Protein AF-F4PPP3-F1 (afdb_monomer_lite)

Structure (mmCIF, N/CA/C/O backbone):
data_AF-F4PPP3-F1
#
_entry.id   AF-F4PPP3-F1
#
loop_
_atom_site.group_PDB
_atom_site.id
_atom_site.type_symbol
_atom_site.label_atom_id
_atom_site.label_alt_id
_atom_site.label_comp_id
_atom_site.label_asym_id
_atom_site.label_entity_id
_atom_site.label_seq_id
_atom_site.pdbx_PDB_ins_code
_atom_site.Cartn_x
_atom_site.Cartn_y
_atom_site.Cartn_z
_atom_site.occupancy
_atom_site.B_iso_or_equiv
_atom_site.auth_seq_id
_atom_site.auth_comp_id
_atom_site.auth_asym_id
_atom_site.auth_atom_id
_atom_site.pdbx_PDB_model_num
ATOM 1 N N . MET A 1 1 ? -42.964 7.707 11.534 1.00 40.81 1 MET A N 1
ATOM 2 C CA . MET A 1 1 ? -41.810 8.487 12.026 1.00 40.81 1 MET A CA 1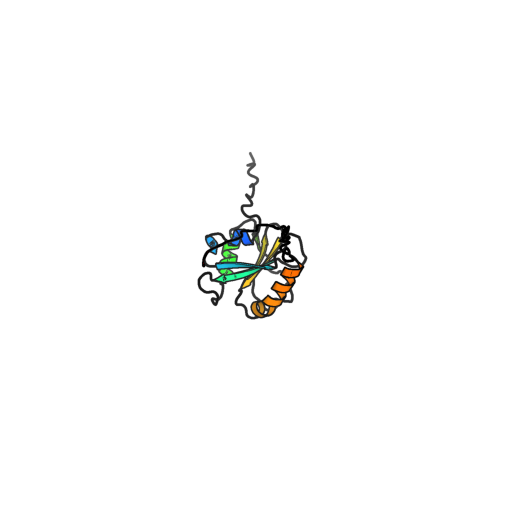
ATOM 3 C C . MET A 1 1 ? -40.559 7.680 11.730 1.00 40.81 1 MET A C 1
ATOM 5 O O . MET A 1 1 ? -40.151 6.857 12.534 1.00 40.81 1 MET A O 1
ATOM 9 N N . SER A 1 2 ? -40.047 7.816 10.513 1.00 40.81 2 SER A N 1
ATOM 10 C CA . SER A 1 2 ? -38.845 7.144 10.020 1.00 40.81 2 SER A CA 1
ATOM 11 C C . SER A 1 2 ? -37.717 8.169 10.067 1.00 40.81 2 SER A C 1
ATOM 13 O O . SER A 1 2 ? -37.817 9.216 9.434 1.00 40.81 2 SER A O 1
ATOM 15 N N . ASN A 1 3 ? -36.714 7.907 10.908 1.00 39.97 3 ASN A N 1
ATOM 16 C CA . ASN A 1 3 ? -35.597 8.809 11.170 1.00 39.97 3 ASN A CA 1
ATOM 17 C C . ASN A 1 3 ? -34.869 9.158 9.869 1.00 39.97 3 ASN A C 1
ATOM 19 O O . ASN A 1 3 ? -34.171 8.324 9.300 1.00 39.97 3 ASN A O 1
ATOM 23 N N . ALA A 1 4 ? -35.011 10.415 9.452 1.00 41.19 4 ALA A N 1
ATOM 24 C CA . ALA A 1 4 ? -34.218 11.082 8.427 1.00 41.19 4 ALA A CA 1
ATOM 25 C C . ALA A 1 4 ? -32.801 11.386 8.950 1.00 41.19 4 ALA A C 1
ATOM 27 O O . ALA A 1 4 ? -32.357 12.529 8.989 1.00 41.19 4 ALA A O 1
ATOM 28 N N . LEU A 1 5 ? -32.112 10.341 9.400 1.00 42.66 5 LEU A N 1
ATOM 29 C CA . LEU A 1 5 ? -30.665 10.307 9.556 1.00 42.66 5 LEU A CA 1
ATOM 30 C C . LEU A 1 5 ? -30.153 9.338 8.496 1.00 42.66 5 LEU A C 1
ATOM 32 O O . LEU A 1 5 ? -29.587 8.292 8.808 1.00 42.66 5 LEU A O 1
ATOM 36 N N . ASP A 1 6 ? -30.397 9.686 7.229 1.00 40.06 6 ASP A N 1
ATOM 37 C CA . ASP A 1 6 ? -29.465 9.303 6.177 1.00 40.06 6 ASP A CA 1
ATOM 38 C C . ASP A 1 6 ? -28.107 9.792 6.665 1.00 40.06 6 ASP A C 1
ATOM 40 O O . ASP A 1 6 ? -27.865 10.996 6.789 1.00 40.06 6 ASP A O 1
ATOM 44 N N . ALA A 1 7 ? -27.286 8.840 7.097 1.00 45.56 7 ALA A N 1
ATOM 45 C CA . ALA A 1 7 ? -25.967 9.092 7.617 1.00 45.56 7 ALA A CA 1
ATOM 46 C C . ALA A 1 7 ? -25.204 9.869 6.547 1.00 45.56 7 ALA A C 1
ATOM 48 O O . ALA A 1 7 ? -24.785 9.310 5.533 1.00 45.56 7 ALA A O 1
ATOM 49 N N . VAL A 1 8 ? -25.041 11.173 6.767 1.00 44.16 8 VAL A N 1
ATOM 50 C CA . VAL A 1 8 ? -24.011 11.956 6.101 1.00 44.16 8 VAL A CA 1
ATOM 51 C C . VAL A 1 8 ? -22.715 11.272 6.504 1.00 44.16 8 VAL A C 1
ATOM 53 O O . VAL A 1 8 ? -22.216 11.480 7.608 1.00 44.16 8 VAL A O 1
ATOM 56 N N . ALA A 1 9 ? -22.226 10.362 5.663 1.00 49.69 9 ALA A N 1
ATOM 57 C CA . ALA A 1 9 ? -20.902 9.801 5.808 1.00 49.69 9 ALA A CA 1
ATOM 58 C C . ALA A 1 9 ? -19.958 10.996 5.693 1.00 49.69 9 ALA A C 1
ATOM 60 O O . ALA A 1 9 ? -19.725 11.517 4.602 1.00 49.69 9 ALA A O 1
ATOM 61 N N . ILE A 1 10 ? -19.510 11.512 6.838 1.00 55.59 10 ILE A N 1
ATOM 62 C CA . ILE A 1 10 ? -18.513 12.570 6.882 1.00 55.59 10 ILE A CA 1
ATOM 63 C C . ILE A 1 10 ? -17.250 11.912 6.352 1.00 55.59 10 ILE A C 1
ATOM 65 O O . ILE A 1 10 ? -16.562 11.188 7.066 1.00 55.59 10 ILE A O 1
ATOM 69 N N . HIS A 1 11 ? -17.004 12.084 5.059 1.00 62.56 11 HIS A N 1
ATOM 70 C CA . HIS A 1 11 ? -15.827 11.540 4.417 1.00 62.56 11 HIS A CA 1
ATOM 71 C C . HIS A 1 11 ? -14.618 12.359 4.870 1.00 62.56 11 HIS A C 1
ATOM 73 O O . HIS A 1 11 ? -14.242 13.326 4.208 1.00 62.56 11 HIS A O 1
ATOM 79 N N . LEU A 1 12 ? -14.050 11.981 6.015 1.00 74.25 12 LEU A N 1
ATOM 80 C CA . LEU A 1 12 ? -13.022 12.750 6.711 1.00 74.25 12 LEU A CA 1
ATOM 81 C C . LEU A 1 12 ? -11.750 12.919 5.867 1.00 74.25 12 LEU A C 1
ATOM 83 O O . LEU A 1 12 ? -11.140 13.981 5.903 1.00 74.25 12 LEU A O 1
ATOM 87 N N . TYR A 1 13 ? -11.404 11.903 5.070 1.00 80.19 13 TYR A N 1
ATOM 88 C CA . TYR A 1 13 ? -10.181 11.867 4.265 1.00 80.19 13 TYR A CA 1
ATOM 89 C C . TYR A 1 13 ? -10.469 11.941 2.778 1.00 80.19 13 TYR A C 1
ATOM 91 O O . TYR A 1 13 ? -11.388 11.288 2.270 1.00 80.19 13 TYR A O 1
ATOM 99 N N . SER A 1 14 ? -9.666 12.738 2.077 1.00 81.94 14 SER A N 1
ATOM 100 C CA . SER A 1 14 ? -9.746 12.904 0.627 1.00 81.94 14 SER A CA 1
ATOM 101 C C . SER A 1 14 ? -9.080 11.744 -0.116 1.00 81.94 14 SER A C 1
ATOM 103 O O . SER A 1 14 ? -9.642 11.227 -1.086 1.00 81.94 14 SER A O 1
ATOM 105 N N . GLU A 1 15 ? -7.959 11.258 0.418 1.00 86.75 15 GLU A N 1
ATOM 106 C CA . GLU A 1 15 ? -7.146 10.175 -0.129 1.00 86.75 15 GLU A CA 1
ATOM 107 C C . GLU A 1 15 ? -6.906 9.072 0.908 1.00 86.75 15 GLU A C 1
ATOM 109 O O . GLU A 1 15 ? -6.826 9.326 2.109 1.00 86.75 15 GLU A O 1
ATOM 114 N N . LEU A 1 16 ? -6.722 7.827 0.451 1.00 90.50 16 LEU A N 1
ATOM 115 C CA . LEU A 1 16 ? -6.404 6.724 1.364 1.00 90.50 16 LEU A CA 1
ATOM 116 C C . LEU A 1 16 ? -5.060 6.941 2.073 1.00 90.50 16 LEU A C 1
ATOM 118 O O . LEU A 1 16 ? -4.906 6.550 3.226 1.00 90.50 16 LEU A O 1
ATOM 122 N N . LEU A 1 17 ? -4.083 7.552 1.395 1.00 92.19 17 LEU A N 1
ATOM 123 C CA . LEU A 1 17 ? -2.772 7.800 1.991 1.00 92.19 17 LEU A CA 1
ATOM 124 C C . LEU A 1 17 ? -2.868 8.753 3.189 1.00 92.19 17 LEU A C 1
ATOM 126 O O . LEU A 1 17 ? -2.141 8.554 4.155 1.00 92.19 17 LEU A O 1
ATOM 130 N N . GLU A 1 18 ? -3.789 9.721 3.144 1.00 91.19 18 GLU A N 1
ATOM 131 C CA . GLU A 1 18 ? -4.098 10.651 4.236 1.00 91.19 18 GLU A CA 1
ATOM 132 C C . GLU A 1 18 ? -4.692 9.908 5.443 1.00 91.19 18 GLU A C 1
ATOM 134 O O . GLU A 1 18 ? -4.177 10.024 6.555 1.00 91.19 18 GLU A O 1
ATOM 139 N N . LEU A 1 19 ? -5.695 9.052 5.206 1.00 91.69 19 LEU A N 1
ATOM 140 C CA . LEU A 1 19 ? -6.294 8.180 6.227 1.00 91.69 19 LEU A CA 1
ATOM 141 C C . LEU A 1 19 ? -5.234 7.304 6.913 1.00 91.69 19 LEU A C 1
ATOM 143 O O . LEU A 1 19 ? -5.239 7.132 8.132 1.00 91.69 19 LEU A O 1
ATOM 147 N N . LEU A 1 20 ? -4.292 6.762 6.139 1.00 93.06 20 LEU A N 1
ATOM 148 C CA . LEU A 1 20 ? -3.216 5.909 6.645 1.00 93.06 20 LEU A CA 1
ATOM 149 C C . LEU A 1 20 ? -2.181 6.657 7.508 1.00 93.06 20 LEU A C 1
ATOM 151 O O . LEU A 1 20 ? -1.377 5.998 8.170 1.00 93.06 20 LEU A O 1
ATOM 155 N N . GLN A 1 21 ? -2.195 7.996 7.543 1.00 92.25 21 GLN A N 1
ATOM 156 C CA . GLN A 1 21 ? -1.366 8.783 8.467 1.00 92.25 21 GLN A CA 1
ATOM 157 C C . GLN A 1 21 ? -1.995 8.963 9.854 1.00 92.25 21 GLN A C 1
ATOM 159 O O . GLN A 1 21 ? -1.338 9.500 10.748 1.00 92.25 21 GLN A O 1
ATOM 164 N N . GLU A 1 22 ? -3.235 8.511 10.067 1.00 91.62 22 GLU A N 1
ATOM 165 C CA . GLU A 1 22 ? -3.871 8.572 11.380 1.00 91.62 22 GLU A CA 1
ATOM 166 C C . GLU A 1 22 ? -3.052 7.880 12.483 1.00 91.62 22 GLU A C 1
ATOM 168 O O . GLU A 1 22 ? -2.384 6.864 12.272 1.00 91.62 22 GLU A O 1
ATOM 173 N N . GLU A 1 23 ? -3.217 8.360 13.720 1.00 89.50 23 GLU A N 1
ATOM 174 C CA . GLU A 1 23 ? -2.548 7.819 14.910 1.00 89.50 23 GLU A CA 1
ATOM 175 C C . GLU A 1 23 ? -2.786 6.311 15.103 1.00 89.50 23 G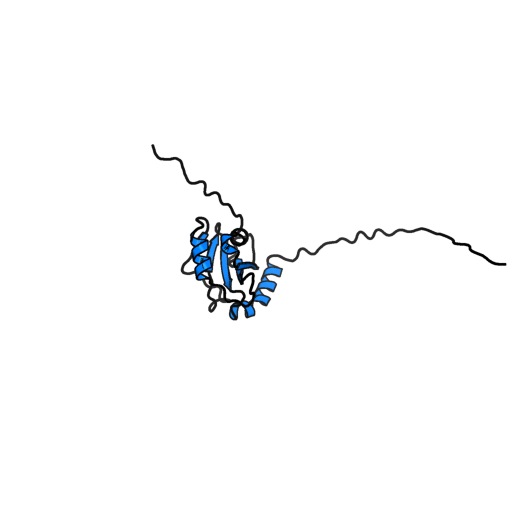LU A C 1
ATOM 177 O O . GLU A 1 23 ? -1.874 5.582 15.501 1.00 89.50 23 GLU A O 1
ATOM 182 N N . A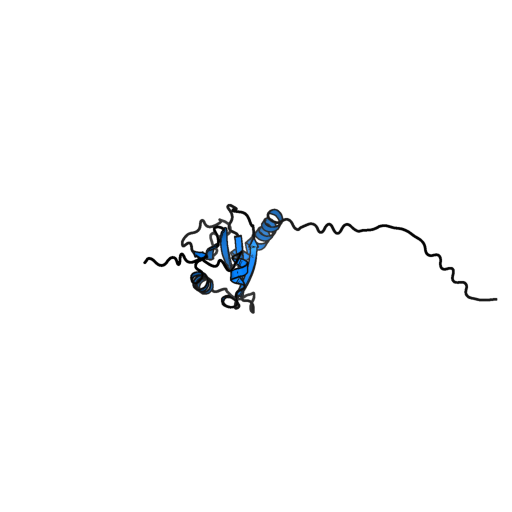RG A 1 24 ? -3.970 5.804 14.729 1.00 91.25 24 ARG A N 1
ATOM 183 C CA . ARG A 1 24 ? -4.300 4.365 14.771 1.00 91.25 24 ARG A CA 1
ATOM 184 C C . ARG A 1 24 ? -3.326 3.507 13.961 1.00 91.25 24 ARG A C 1
ATOM 186 O O . ARG A 1 24 ? -3.086 2.349 14.313 1.00 91.25 24 ARG A O 1
ATOM 193 N N . PHE A 1 25 ? -2.742 4.073 12.909 1.00 92.38 25 PHE A N 1
ATOM 194 C CA . PHE A 1 25 ? -1.733 3.430 12.080 1.00 92.38 25 PHE A CA 1
ATOM 195 C C . PHE A 1 25 ? -0.299 3.847 12.429 1.00 92.38 25 PHE A C 1
ATOM 197 O O . PHE A 1 25 ? 0.630 3.368 11.787 1.00 92.38 25 PHE A O 1
ATOM 204 N N . GLY A 1 26 ? -0.079 4.657 13.472 1.00 90.81 26 GLY A N 1
ATOM 205 C CA . GLY A 1 26 ? 1.207 5.294 13.795 1.00 90.81 26 GLY A CA 1
ATOM 206 C C . GLY A 1 26 ? 2.393 4.351 14.051 1.00 90.81 26 GLY A C 1
ATOM 207 O O . GLY A 1 26 ? 3.540 4.787 14.088 1.00 90.81 26 GLY A O 1
ATOM 208 N N . THR A 1 27 ? 2.146 3.044 14.178 1.00 92.88 27 THR A N 1
ATOM 209 C CA . THR A 1 27 ? 3.196 2.006 14.190 1.00 92.88 27 THR A CA 1
ATOM 210 C C . THR A 1 27 ? 3.884 1.845 12.824 1.00 92.88 27 THR A C 1
ATOM 212 O O . THR A 1 27 ? 5.035 1.406 12.736 1.00 92.88 27 THR A O 1
ATOM 215 N N . TYR A 1 28 ? 3.179 2.194 11.753 1.00 94.62 28 TYR A N 1
ATOM 216 C CA . TYR A 1 28 ? 3.593 2.017 10.373 1.00 94.62 28 TYR A CA 1
ATOM 217 C C . TYR A 1 28 ? 3.923 3.367 9.719 1.00 94.62 28 TYR A C 1
ATOM 219 O O . TYR A 1 28 ? 3.562 4.445 10.200 1.00 94.62 28 TYR A O 1
ATOM 227 N N . LEU A 1 29 ? 4.661 3.286 8.620 1.00 94.69 29 LEU A N 1
ATOM 228 C CA . LEU A 1 29 ? 4.918 4.370 7.686 1.00 94.69 29 LEU A CA 1
ATOM 229 C C . LEU A 1 29 ? 4.396 3.925 6.320 1.00 94.69 29 LEU A C 1
ATOM 231 O O . LEU A 1 29 ? 4.741 2.831 5.863 1.00 94.69 29 LEU A O 1
ATOM 235 N N . PHE A 1 30 ? 3.581 4.768 5.694 1.00 95.38 30 PHE A N 1
ATOM 236 C CA . PHE A 1 30 ? 2.997 4.522 4.379 1.00 95.38 30 PHE A CA 1
ATOM 237 C C . PHE A 1 30 ? 3.504 5.559 3.391 1.00 95.38 30 PHE A C 1
ATOM 239 O O . PHE A 1 30 ? 3.475 6.753 3.683 1.00 95.38 30 PHE A O 1
ATOM 246 N N . GLU A 1 31 ? 3.936 5.095 2.226 1.00 93.88 31 GLU A N 1
ATOM 247 C CA . GLU A 1 31 ? 4.431 5.936 1.138 1.00 93.88 31 GLU A CA 1
ATOM 248 C C . GLU A 1 31 ? 3.719 5.536 -0.158 1.00 93.88 31 GLU A C 1
ATOM 250 O O . GLU A 1 31 ? 3.510 4.348 -0.421 1.00 93.88 31 GLU A O 1
ATOM 255 N N . GLY A 1 32 ? 3.343 6.515 -0.979 1.00 92.00 32 GLY A N 1
ATOM 256 C CA . GLY A 1 32 ? 2.846 6.257 -2.328 1.00 92.00 32 GLY A CA 1
ATOM 257 C C . GLY A 1 32 ? 4.002 5.858 -3.242 1.00 92.00 32 GLY A C 1
ATOM 258 O O . GLY A 1 32 ? 4.901 6.659 -3.473 1.00 92.00 32 GLY A O 1
ATOM 259 N N . ALA A 1 33 ? 3.992 4.627 -3.750 1.00 89.44 33 ALA A N 1
ATOM 260 C CA . ALA A 1 33 ? 4.938 4.183 -4.774 1.00 89.44 33 ALA A CA 1
ATOM 261 C C . ALA A 1 33 ? 4.436 4.513 -6.184 1.00 89.44 33 ALA A C 1
ATOM 263 O O . ALA A 1 33 ? 5.233 4.862 -7.048 1.00 89.44 33 ALA A O 1
ATOM 264 N N . VAL A 1 34 ? 3.121 4.408 -6.395 1.00 88.19 34 VAL A N 1
ATOM 265 C CA . VAL A 1 34 ? 2.431 4.915 -7.584 1.00 88.19 34 VAL A CA 1
ATOM 266 C C . VAL A 1 34 ? 1.139 5.576 -7.127 1.00 88.19 34 VAL A C 1
ATOM 268 O O . VAL A 1 34 ? 0.319 4.922 -6.478 1.00 88.19 34 VAL A O 1
ATOM 271 N N . THR A 1 35 ? 0.964 6.856 -7.439 1.00 86.56 35 THR A N 1
ATOM 272 C CA . THR A 1 35 ? -0.240 7.624 -7.112 1.00 86.56 35 THR A CA 1
ATOM 273 C C . THR A 1 35 ? -0.737 8.398 -8.329 1.00 86.56 35 THR A C 1
ATOM 275 O O . THR A 1 35 ? 0.008 9.128 -8.978 1.00 86.56 35 THR A O 1
ATOM 278 N N . HIS A 1 36 ? -2.023 8.244 -8.629 1.00 78.88 36 HIS A N 1
ATOM 279 C CA . HIS A 1 36 ? -2.750 8.986 -9.648 1.00 78.88 36 HIS A CA 1
ATOM 280 C C . HIS A 1 36 ? -4.115 9.426 -9.111 1.00 78.88 36 HIS A C 1
ATOM 282 O O . HIS A 1 36 ? -4.748 8.752 -8.290 1.00 78.88 36 HIS A O 1
ATOM 288 N N . THR A 1 37 ? -4.570 10.580 -9.595 1.00 66.81 37 THR A N 1
ATOM 289 C CA . THR A 1 37 ? -5.830 11.226 -9.193 1.00 66.81 37 THR A CA 1
ATOM 290 C C . THR A 1 37 ? -7.012 10.833 -10.084 1.00 66.81 37 THR A C 1
ATOM 292 O O . THR A 1 37 ? -8.161 11.137 -9.766 1.00 66.81 37 THR A O 1
ATOM 295 N N . THR A 1 38 ? -6.755 10.139 -11.195 1.00 66.56 38 THR A N 1
ATOM 296 C CA . THR A 1 38 ? -7.762 9.694 -12.166 1.00 66.56 38 THR A CA 1
ATOM 297 C C . THR A 1 38 ? -8.110 8.214 -11.990 1.00 66.56 38 THR A C 1
ATOM 299 O O . THR A 1 38 ? -7.394 7.453 -11.340 1.00 66.56 38 THR A O 1
ATOM 302 N N . ILE A 1 39 ? -9.243 7.790 -12.559 1.00 59.28 39 ILE A N 1
ATOM 303 C CA . ILE A 1 39 ? -9.655 6.380 -12.598 1.00 59.28 39 ILE A CA 1
ATOM 304 C C . ILE A 1 39 ? -8.810 5.673 -13.669 1.00 59.28 39 ILE A C 1
ATOM 306 O O . ILE A 1 39 ? -9.221 5.556 -14.821 1.00 59.28 39 ILE A O 1
ATOM 310 N N . ASP A 1 40 ? -7.605 5.258 -13.290 1.00 63.59 40 ASP A N 1
ATOM 311 C CA . ASP A 1 40 ? -6.681 4.490 -14.130 1.00 63.59 40 ASP A CA 1
ATOM 312 C C . ASP A 1 40 ? -6.998 2.976 -14.039 1.00 63.59 40 ASP A C 1
ATOM 314 O O . ASP A 1 40 ? -7.528 2.506 -13.019 1.00 63.59 40 ASP A O 1
ATOM 318 N N . PRO A 1 41 ? -6.735 2.170 -15.088 1.00 65.38 41 PRO A N 1
ATOM 319 C CA . PRO A 1 41 ? -6.746 0.712 -14.976 1.00 65.38 41 PRO A CA 1
ATOM 320 C C . PRO A 1 41 ? -5.827 0.165 -13.871 1.00 65.38 41 PRO A C 1
ATOM 322 O O . PRO A 1 41 ? -6.171 -0.868 -13.281 1.00 65.38 41 PRO A O 1
ATOM 325 N N . LEU A 1 42 ? -4.705 0.827 -13.577 1.00 75.25 42 LEU A N 1
ATOM 326 C CA . LEU A 1 42 ? -3.773 0.421 -12.527 1.00 75.25 42 LEU A CA 1
ATOM 327 C C . LEU A 1 42 ? -4.246 0.890 -11.139 1.00 75.25 42 LEU A C 1
ATOM 329 O O . LEU A 1 42 ? -4.850 1.950 -11.009 1.00 75.25 42 LEU A O 1
ATOM 333 N N . PRO A 1 43 ? -4.036 0.095 -10.075 1.00 84.31 43 PRO A N 1
ATOM 334 C CA . PRO A 1 43 ? -4.276 0.559 -8.717 1.00 84.31 43 PRO A CA 1
ATOM 335 C C . PRO A 1 43 ? -3.162 1.506 -8.258 1.00 84.31 43 PRO A C 1
ATOM 337 O O . PRO A 1 43 ? -1.991 1.291 -8.570 1.00 84.31 43 PRO A O 1
ATOM 340 N N . ASN A 1 44 ? -3.511 2.463 -7.399 1.00 88.94 44 ASN A N 1
ATOM 341 C CA . ASN A 1 44 ? -2.534 3.210 -6.614 1.00 88.94 44 ASN A CA 1
ATOM 342 C C . ASN A 1 44 ? -1.770 2.244 -5.702 1.00 88.94 44 ASN A C 1
ATOM 344 O O . ASN A 1 44 ? -2.382 1.493 -4.939 1.00 88.94 44 ASN A O 1
ATOM 348 N N . ILE A 1 45 ? -0.441 2.266 -5.747 1.00 91.31 45 ILE A N 1
ATOM 349 C CA . ILE A 1 45 ? 0.401 1.358 -4.965 1.00 91.31 45 ILE A CA 1
ATOM 350 C C . ILE A 1 45 ? 0.936 2.113 -3.759 1.00 91.31 45 ILE A C 1
ATOM 352 O O . ILE A 1 45 ? 1.636 3.115 -3.899 1.00 91.31 45 ILE A O 1
ATOM 356 N N . ILE A 1 46 ? 0.635 1.601 -2.569 1.00 93.88 46 ILE A N 1
ATOM 357 C CA . ILE A 1 46 ? 1.108 2.139 -1.296 1.00 93.88 46 ILE A CA 1
ATOM 358 C C . ILE A 1 46 ? 2.044 1.111 -0.669 1.00 93.88 46 ILE A C 1
ATOM 360 O O . ILE A 1 46 ? 1.680 -0.049 -0.473 1.00 93.88 46 ILE A O 1
ATOM 364 N N . VAL A 1 47 ? 3.256 1.529 -0.325 1.00 93.94 47 VAL A N 1
ATOM 365 C CA . VAL A 1 47 ? 4.202 0.682 0.400 1.00 93.94 47 VAL A CA 1
ATOM 366 C C . VAL A 1 47 ? 4.116 0.980 1.889 1.00 93.94 47 VAL A C 1
ATOM 368 O O . VAL A 1 47 ? 4.164 2.130 2.318 1.00 93.94 47 VAL A O 1
ATOM 371 N N . ALA A 1 48 ? 3.985 -0.074 2.687 1.00 94.75 48 ALA A N 1
ATOM 372 C CA . ALA A 1 48 ? 3.973 -0.012 4.137 1.00 94.75 48 ALA A CA 1
ATOM 373 C C . ALA A 1 48 ? 5.314 -0.496 4.694 1.00 94.75 48 ALA A C 1
ATOM 375 O O . ALA A 1 48 ? 5.876 -1.502 4.248 1.00 94.75 48 ALA A O 1
ATOM 376 N N . SER A 1 49 ? 5.809 0.189 5.716 1.00 94.44 49 SER A N 1
ATOM 377 C CA . SER A 1 49 ? 6.986 -0.205 6.489 1.00 94.44 49 SER A CA 1
ATOM 378 C C . SER A 1 49 ? 6.757 0.056 7.978 1.00 94.44 49 SER A C 1
ATOM 380 O O . SER A 1 49 ? 5.808 0.735 8.364 1.00 94.44 49 SER A O 1
ATOM 382 N N . TYR A 1 50 ? 7.586 -0.522 8.845 1.00 92.31 50 TYR A N 1
ATOM 383 C CA . TYR A 1 50 ? 7.556 -0.196 10.271 1.00 92.31 50 TYR A CA 1
ATOM 384 C C . TYR A 1 50 ? 8.278 1.128 10.509 1.00 92.31 50 TYR A C 1
ATOM 386 O O . TYR A 1 50 ? 9.444 1.261 10.139 1.00 92.31 50 TYR A O 1
ATOM 394 N N . ARG A 1 51 ? 7.624 2.073 11.195 1.00 89.00 51 ARG A N 1
ATOM 395 C CA . ARG A 1 51 ? 8.160 3.429 11.408 1.00 89.00 51 ARG A CA 1
ATOM 396 C C . ARG A 1 51 ? 9.524 3.427 12.110 1.00 89.00 51 ARG A C 1
ATOM 398 O O . ARG A 1 51 ? 10.422 4.157 11.714 1.00 89.00 51 ARG A O 1
ATOM 405 N N . ASN A 1 52 ? 9.695 2.552 13.103 1.00 88.00 52 ASN A N 1
ATOM 406 C CA . ASN A 1 52 ? 10.920 2.464 13.910 1.00 88.00 52 ASN A CA 1
ATOM 407 C C . ASN A 1 52 ? 11.869 1.335 13.473 1.00 88.00 52 ASN A C 1
ATOM 409 O O . ASN A 1 52 ? 12.911 1.130 14.090 1.00 88.00 52 ASN A O 1
ATOM 413 N N . ASN A 1 53 ? 11.505 0.559 12.449 1.00 86.50 53 ASN A N 1
ATOM 414 C CA . ASN A 1 53 ? 12.341 -0.518 11.929 1.00 86.50 53 ASN A CA 1
ATOM 415 C C . ASN A 1 53 ? 12.022 -0.747 10.454 1.00 86.50 53 ASN A C 1
ATOM 417 O O . ASN A 1 53 ? 11.197 -1.591 10.104 1.00 86.50 53 ASN A O 1
ATOM 421 N N . LEU A 1 54 ? 12.723 -0.025 9.584 1.00 79.62 54 LEU A N 1
ATOM 422 C CA . LEU A 1 54 ? 12.501 -0.097 8.143 1.00 79.62 54 LEU A CA 1
ATOM 423 C C . LEU A 1 54 ? 12.762 -1.484 7.550 1.00 79.62 54 LEU A C 1
ATOM 425 O O . LEU A 1 54 ? 12.295 -1.728 6.449 1.00 79.62 54 LEU A O 1
ATOM 429 N N . ASN A 1 55 ? 13.435 -2.395 8.264 1.00 81.25 55 ASN A N 1
ATOM 430 C CA . ASN A 1 55 ? 13.671 -3.783 7.847 1.00 81.25 55 ASN A CA 1
ATOM 431 C C . ASN A 1 55 ? 12.676 -4.785 8.461 1.00 81.25 55 ASN A C 1
ATOM 433 O O . ASN A 1 55 ? 12.728 -5.975 8.154 1.00 81.25 55 ASN A O 1
ATOM 437 N N . GLY A 1 56 ? 11.766 -4.324 9.322 1.00 80.62 56 GLY A N 1
ATOM 438 C CA . GLY A 1 56 ? 10.746 -5.155 9.950 1.00 80.62 56 GLY A CA 1
ATOM 439 C C . GLY A 1 56 ? 9.695 -5.653 8.955 1.00 80.62 56 GLY A C 1
ATOM 440 O O . GLY A 1 56 ? 9.342 -4.970 7.993 1.00 80.62 56 GLY A O 1
ATOM 441 N N . SER A 1 57 ? 9.163 -6.850 9.200 1.00 81.00 57 SER A N 1
ATOM 442 C CA . SER A 1 57 ? 8.037 -7.397 8.437 1.00 81.00 57 SER A CA 1
ATOM 443 C C . SER A 1 57 ? 6.734 -6.749 8.884 1.00 81.00 57 SER A C 1
ATOM 445 O O . SER A 1 57 ? 6.353 -6.921 10.036 1.00 81.00 57 SER A O 1
ATOM 447 N N . VAL A 1 58 ? 6.020 -6.070 7.985 1.00 90.31 58 VAL A N 1
ATOM 448 C CA . VAL A 1 58 ? 4.714 -5.452 8.266 1.00 90.31 58 VAL A CA 1
ATOM 449 C C . VAL A 1 58 ? 3.627 -6.507 8.488 1.00 90.31 58 VAL A C 1
ATOM 451 O O . VAL A 1 58 ? 3.452 -7.414 7.680 1.00 90.31 58 VAL A O 1
ATOM 454 N N . ASN A 1 59 ? 2.844 -6.363 9.563 1.00 90.50 59 ASN A N 1
ATOM 455 C CA . ASN A 1 59 ? 1.652 -7.183 9.777 1.00 90.50 59 ASN A CA 1
ATOM 456 C C . ASN A 1 59 ? 0.464 -6.613 8.984 1.00 90.50 59 ASN A C 1
ATOM 458 O O . ASN A 1 59 ? -0.285 -5.768 9.477 1.00 90.50 59 ASN A O 1
ATOM 462 N N . LEU A 1 60 ? 0.297 -7.095 7.752 1.00 90.38 60 LEU A N 1
ATOM 463 C CA . LEU A 1 60 ? -0.799 -6.691 6.868 1.00 90.38 60 LEU A CA 1
ATOM 464 C C . LEU A 1 60 ? -2.184 -7.051 7.435 1.00 90.38 60 LEU A C 1
ATOM 466 O O . LEU A 1 60 ? -3.128 -6.290 7.257 1.00 90.38 60 LEU A O 1
ATOM 470 N N . GLY A 1 61 ? -2.313 -8.149 8.189 1.00 90.00 61 GLY A N 1
ATOM 471 C CA . GLY A 1 61 ? -3.580 -8.528 8.826 1.00 90.00 61 GLY A CA 1
ATOM 472 C C . GLY A 1 61 ? -4.070 -7.488 9.839 1.00 90.00 61 GLY A C 1
ATOM 473 O O . GLY A 1 61 ? -5.256 -7.170 9.881 1.00 90.00 61 GLY A O 1
ATOM 474 N N . ARG A 1 62 ? -3.153 -6.885 10.608 1.00 92.50 62 ARG A N 1
ATOM 475 C CA . ARG A 1 62 ? -3.486 -5.788 11.528 1.00 92.50 62 ARG A CA 1
ATOM 476 C C . ARG A 1 62 ? -3.921 -4.528 10.780 1.00 92.50 62 ARG A C 1
ATOM 478 O O . ARG A 1 62 ? -4.890 -3.899 11.190 1.00 92.50 62 ARG A O 1
ATOM 485 N N . ILE A 1 63 ? -3.232 -4.168 9.696 1.00 92.44 63 ILE A N 1
ATOM 486 C CA . ILE A 1 63 ? -3.612 -3.017 8.859 1.00 92.44 63 ILE A CA 1
ATOM 487 C C . ILE A 1 63 ? -5.008 -3.236 8.265 1.00 92.44 63 ILE A C 1
ATOM 489 O O . ILE A 1 63 ? -5.847 -2.344 8.338 1.00 92.44 63 ILE A O 1
ATOM 493 N N . LEU A 1 64 ? -5.285 -4.439 7.755 1.00 91.38 64 LEU A N 1
ATOM 494 C CA . LEU A 1 64 ? -6.589 -4.813 7.206 1.00 91.38 64 LEU A CA 1
ATOM 495 C C . LEU A 1 64 ? -7.709 -4.707 8.251 1.00 91.38 64 LEU A C 1
ATOM 497 O O . LEU A 1 64 ? -8.769 -4.149 7.967 1.00 91.38 64 LEU A O 1
ATOM 501 N N . ALA A 1 65 ? -7.461 -5.201 9.467 1.00 90.56 65 ALA A N 1
ATOM 502 C CA . ALA A 1 65 ? -8.407 -5.098 10.573 1.00 90.56 65 ALA A CA 1
ATOM 503 C C . ALA A 1 65 ? -8.697 -3.634 10.941 1.00 90.56 65 ALA A C 1
ATOM 505 O O . ALA A 1 65 ? -9.855 -3.270 11.123 1.00 90.56 65 ALA A O 1
ATOM 506 N N . LEU A 1 66 ? -7.679 -2.769 10.982 1.00 92.50 66 LEU A N 1
ATOM 507 C CA . LEU A 1 66 ? -7.869 -1.338 11.240 1.00 92.50 66 LEU A CA 1
ATOM 508 C C . LEU A 1 66 ? -8.667 -0.659 10.121 1.00 92.50 66 LEU A C 1
ATOM 510 O O . LEU A 1 66 ? -9.625 0.055 10.405 1.00 92.50 66 LEU A O 1
ATOM 514 N N . LEU A 1 67 ? -8.330 -0.931 8.858 1.00 91.31 67 LEU A N 1
ATOM 515 C CA . LEU A 1 67 ? -9.052 -0.402 7.697 1.00 91.31 67 LEU A CA 1
ATOM 516 C C . LEU A 1 67 ? -10.526 -0.825 7.674 1.00 91.31 67 LEU A C 1
ATOM 518 O O . LEU A 1 67 ? -11.363 -0.052 7.228 1.00 91.31 67 LEU A O 1
ATOM 522 N N . SER A 1 68 ? -10.864 -2.012 8.191 1.00 89.25 68 SER A N 1
ATOM 523 C CA . SER A 1 68 ? -12.259 -2.490 8.257 1.00 89.25 68 SER A CA 1
ATOM 524 C C . SER A 1 68 ? -13.157 -1.659 9.179 1.00 89.25 68 SER A C 1
ATOM 526 O O . SER A 1 68 ? -14.378 -1.761 9.106 1.00 89.25 68 SER A O 1
ATOM 528 N N . THR A 1 69 ? -12.560 -0.816 10.028 1.00 90.00 69 THR A N 1
ATOM 529 C CA . THR A 1 69 ? -13.298 0.100 10.907 1.00 90.00 69 THR A CA 1
ATOM 530 C C . THR A 1 69 ? -13.744 1.385 10.204 1.00 90.00 69 THR A C 1
ATOM 532 O O . THR A 1 69 ? -14.501 2.154 10.792 1.00 90.00 69 THR A O 1
ATOM 535 N N . PHE A 1 70 ? -13.297 1.619 8.964 1.00 87.06 70 PHE A N 1
ATOM 536 C CA . PHE A 1 70 ? -13.638 2.801 8.174 1.00 87.06 70 PHE A CA 1
ATOM 537 C C . PHE A 1 70 ? -14.708 2.460 7.128 1.00 87.06 70 PHE A C 1
ATOM 539 O O . PHE A 1 70 ? -14.427 1.690 6.206 1.00 87.06 70 PHE A O 1
ATOM 546 N N . PRO A 1 71 ? -15.926 3.019 7.229 1.00 83.25 71 PRO A N 1
ATOM 547 C CA . PRO A 1 71 ? -17.026 2.687 6.322 1.00 83.25 71 PRO A CA 1
ATOM 548 C C . PRO A 1 71 ? -16.776 3.109 4.864 1.00 83.25 71 PRO A C 1
ATOM 550 O O . PRO A 1 71 ? -17.350 2.529 3.946 1.00 83.25 71 PRO A O 1
ATOM 553 N N . GLU A 1 72 ? -15.915 4.100 4.626 1.00 81.75 72 GLU A N 1
ATOM 554 C CA . GLU A 1 72 ? -15.515 4.564 3.294 1.00 81.75 72 GLU A CA 1
ATOM 555 C C . GLU A 1 72 ? -14.511 3.641 2.578 1.00 81.75 72 GLU A C 1
ATOM 557 O O . GLU A 1 72 ? -14.253 3.829 1.382 1.00 81.75 72 GLU A O 1
ATOM 562 N N . VAL A 1 73 ? -13.955 2.649 3.283 1.00 82.69 73 VAL A N 1
ATOM 563 C CA . VAL A 1 73 ? -13.003 1.675 2.741 1.00 82.69 73 VAL A CA 1
ATOM 564 C C . VAL A 1 73 ? -13.728 0.369 2.425 1.00 82.69 73 VAL A C 1
ATOM 566 O O . VAL A 1 73 ? -14.099 -0.398 3.310 1.00 82.69 73 VAL A O 1
ATOM 569 N N . VAL A 1 74 ? -13.885 0.068 1.137 1.00 79.94 74 VAL A N 1
ATOM 570 C CA . VAL A 1 74 ? -14.471 -1.195 0.670 1.00 79.94 74 VAL A CA 1
ATOM 571 C C . VAL A 1 74 ? -13.354 -2.197 0.394 1.00 79.94 74 VAL A C 1
ATOM 573 O O . VAL A 1 74 ? -12.505 -1.978 -0.472 1.00 79.94 74 VAL A O 1
ATOM 576 N N . GLN A 1 75 ? -13.348 -3.311 1.125 1.00 72.81 75 GLN A N 1
ATOM 577 C CA . GLN A 1 75 ? -12.344 -4.368 0.987 1.00 72.81 75 GLN A CA 1
ATOM 578 C C . GLN A 1 75 ? -12.769 -5.399 -0.068 1.00 72.81 75 GLN A C 1
ATOM 580 O O . GLN A 1 75 ? -13.930 -5.804 -0.104 1.00 72.81 75 GLN A O 1
ATOM 585 N N . PHE A 1 76 ? -11.831 -5.854 -0.906 1.00 67.06 76 PHE A N 1
ATOM 586 C CA . PHE A 1 76 ? -12.070 -6.936 -1.868 1.00 67.06 76 PHE A CA 1
ATOM 587 C C . PHE A 1 76 ? -11.303 -8.199 -1.473 1.00 67.06 76 PHE A C 1
ATOM 589 O O . PHE A 1 76 ? -10.120 -8.144 -1.152 1.00 67.06 76 PHE A O 1
ATOM 596 N N . VAL A 1 77 ? -11.975 -9.352 -1.555 1.00 53.16 77 VAL A N 1
ATOM 597 C CA . VAL A 1 77 ? -11.381 -10.672 -1.264 1.00 53.16 77 VAL A CA 1
ATOM 598 C C . VAL A 1 77 ? -10.581 -11.216 -2.457 1.00 53.16 77 VAL A C 1
ATOM 600 O O . VAL A 1 77 ? -9.671 -12.017 -2.270 1.00 53.16 77 VAL A O 1
ATOM 603 N N . GLN A 1 78 ? -10.864 -10.757 -3.680 1.00 54.72 78 GLN A N 1
ATOM 604 C CA . GLN A 1 78 ? -10.120 -11.136 -4.884 1.00 54.72 78 GLN A CA 1
ATOM 605 C C . GLN A 1 78 ? -10.006 -9.956 -5.853 1.00 54.72 78 GLN A C 1
ATOM 607 O O . GLN A 1 78 ? -10.926 -9.669 -6.616 1.00 54.72 78 GLN A O 1
ATOM 612 N N . PRO A 1 79 ? -8.884 -9.248 -5.827 1.00 55.09 79 PRO A N 1
ATOM 613 C CA . PRO A 1 79 ? -8.547 -8.268 -6.837 1.00 55.09 79 PRO A CA 1
ATOM 614 C C . PRO A 1 79 ? -7.963 -8.979 -8.057 1.00 55.09 79 PRO A C 1
ATOM 616 O O . PRO A 1 79 ? -7.326 -10.027 -7.945 1.00 55.09 79 PRO A O 1
ATOM 619 N N . THR A 1 80 ? -8.142 -8.384 -9.234 1.00 53.31 80 THR A N 1
ATOM 620 C CA . THR A 1 80 ? -7.341 -8.734 -10.407 1.00 53.31 80 THR A CA 1
ATOM 621 C C . THR A 1 80 ? -5.892 -8.408 -10.065 1.00 53.31 80 THR A C 1
ATOM 623 O O . THR A 1 80 ? -5.538 -7.234 -9.945 1.00 53.31 80 THR A O 1
ATOM 626 N N . ILE A 1 81 ? -5.091 -9.441 -9.804 1.00 56.00 81 ILE A N 1
ATOM 627 C CA . ILE A 1 81 ? -3.696 -9.263 -9.422 1.00 56.00 81 ILE A CA 1
ATOM 628 C C . ILE A 1 81 ? -2.993 -8.598 -10.600 1.00 56.00 81 ILE A C 1
ATOM 630 O O . ILE A 1 81 ? -3.134 -9.015 -11.751 1.00 56.00 81 ILE A O 1
ATOM 634 N N . VAL A 1 82 ? -2.297 -7.502 -10.320 1.00 60.19 82 VAL A N 1
ATOM 635 C CA . VAL A 1 82 ? -1.400 -6.910 -11.303 1.00 60.19 82 VAL A CA 1
ATOM 636 C C . VAL A 1 82 ? -0.258 -7.917 -11.484 1.00 60.19 82 VAL A C 1
ATOM 638 O O . VAL A 1 82 ? 0.375 -8.224 -10.475 1.00 60.19 82 VAL A O 1
ATOM 641 N N . PRO A 1 83 ? 0.061 -8.387 -12.706 1.00 65.44 83 PRO A N 1
ATOM 642 C CA . PRO A 1 83 ? 1.044 -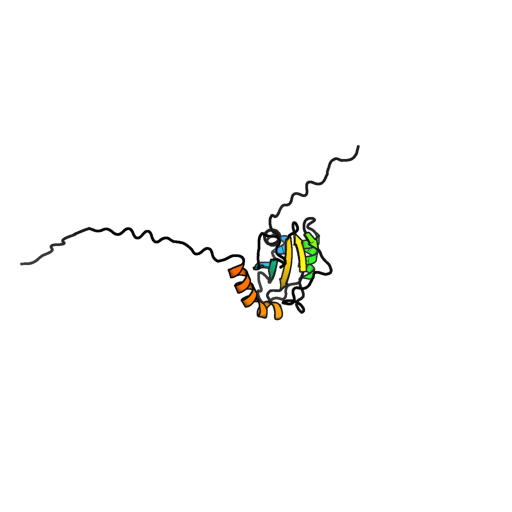9.458 -12.924 1.00 65.44 83 PRO A CA 1
ATOM 643 C C . PRO A 1 83 ? 2.400 -9.226 -12.237 1.00 65.44 83 PRO A C 1
ATOM 645 O O . PRO A 1 83 ? 3.083 -10.153 -11.810 1.00 65.44 83 PRO A O 1
ATOM 648 N N . PHE A 1 84 ? 2.774 -7.954 -12.062 1.00 64.38 84 PHE A N 1
ATOM 649 C CA . PHE A 1 84 ? 3.972 -7.524 -11.335 1.00 64.38 84 PHE A CA 1
ATOM 650 C C . PHE A 1 84 ? 4.030 -7.987 -9.865 1.00 64.38 84 PHE A C 1
ATOM 652 O O . PHE A 1 84 ? 5.111 -8.010 -9.280 1.00 64.38 84 PHE A O 1
ATOM 659 N N . PHE A 1 85 ? 2.893 -8.364 -9.277 1.00 70.00 85 PHE A N 1
ATOM 660 C CA . PHE A 1 85 ? 2.732 -8.749 -7.876 1.00 70.00 85 PHE A CA 1
ATOM 661 C C . PHE A 1 85 ? 2.067 -10.119 -7.696 1.00 70.00 85 PHE A C 1
ATOM 663 O O . PHE A 1 85 ? 1.600 -10.416 -6.598 1.00 70.00 85 PHE A O 1
ATOM 670 N N . ASP A 1 86 ? 2.061 -10.980 -8.720 1.00 69.81 86 ASP A N 1
ATOM 671 C CA . ASP A 1 86 ? 1.435 -12.317 -8.672 1.00 69.81 86 ASP A CA 1
ATOM 672 C C . ASP A 1 86 ? 1.902 -13.184 -7.489 1.00 69.81 86 ASP A C 1
ATOM 674 O O . ASP A 1 86 ? 1.201 -14.092 -7.051 1.00 69.81 86 ASP A O 1
ATOM 678 N N . SER A 1 87 ? 3.086 -12.895 -6.942 1.00 78.12 87 SER A N 1
ATOM 679 C CA . SER A 1 87 ? 3.674 -13.587 -5.787 1.00 78.12 87 SER A CA 1
ATOM 680 C C . SER A 1 87 ? 3.807 -12.716 -4.530 1.00 78.12 87 SER A C 1
ATOM 682 O O . SER A 1 87 ? 4.505 -13.106 -3.595 1.00 78.12 87 SER A O 1
ATOM 684 N N . THR A 1 88 ? 3.190 -11.532 -4.492 1.00 83.94 88 THR A N 1
ATOM 685 C CA . THR A 1 88 ? 3.240 -10.613 -3.345 1.00 83.94 88 THR A CA 1
ATOM 686 C C . THR A 1 88 ? 1.916 -10.624 -2.597 1.00 83.94 88 THR A C 1
ATOM 688 O O . THR A 1 88 ? 0.850 -10.381 -3.160 1.00 83.94 88 THR A O 1
ATOM 691 N N . VAL A 1 89 ? 1.989 -10.835 -1.284 1.00 85.12 89 VAL A N 1
ATOM 692 C CA . VAL A 1 89 ? 0.835 -10.653 -0.402 1.00 85.12 89 VAL A CA 1
ATOM 693 C C . VAL A 1 89 ? 0.638 -9.161 -0.150 1.00 85.12 89 VAL A C 1
ATOM 695 O O . VAL A 1 89 ? 1.560 -8.460 0.269 1.00 85.12 89 VAL A O 1
ATOM 698 N N . GLY A 1 90 ? -0.580 -8.679 -0.363 1.00 88.88 90 GLY A N 1
ATOM 699 C CA . GLY A 1 90 ? -0.949 -7.301 -0.076 1.00 88.88 90 GLY A CA 1
ATOM 700 C C . GLY A 1 90 ? -2.442 -7.148 0.175 1.00 88.88 90 GLY A C 1
ATOM 701 O O . GLY A 1 90 ? -3.211 -8.106 0.102 1.00 88.88 90 GLY A O 1
ATOM 702 N N . ILE A 1 91 ? -2.838 -5.927 0.502 1.00 90.44 91 ILE A N 1
ATOM 703 C CA . ILE A 1 91 ? -4.210 -5.553 0.829 1.00 90.44 91 ILE A CA 1
ATOM 704 C C . ILE A 1 91 ? -4.767 -4.752 -0.336 1.00 90.44 91 ILE A C 1
ATOM 706 O O . ILE A 1 91 ? -4.201 -3.725 -0.705 1.00 90.44 91 ILE A O 1
ATOM 710 N N . TYR A 1 92 ? -5.894 -5.190 -0.880 1.00 88.75 92 TYR A N 1
ATOM 711 C CA . TYR A 1 92 ? -6.579 -4.469 -1.942 1.00 88.75 92 TYR A CA 1
ATOM 712 C C . TYR A 1 92 ? -7.871 -3.864 -1.424 1.00 88.75 92 TYR A C 1
ATOM 714 O O . TYR A 1 92 ? -8.733 -4.556 -0.874 1.00 88.75 92 TYR A O 1
ATOM 722 N N . VAL A 1 93 ? -7.999 -2.558 -1.614 1.00 89.25 93 VAL A N 1
ATOM 723 C CA . VAL A 1 93 ? -9.138 -1.787 -1.126 1.00 89.25 93 VAL A CA 1
ATOM 724 C C . VAL A 1 93 ? -9.558 -0.751 -2.149 1.00 89.25 93 VAL A C 1
ATOM 726 O O . VAL A 1 93 ? -8.751 -0.265 -2.941 1.00 89.25 93 VAL A O 1
ATOM 729 N N . TYR A 1 94 ? -10.834 -0.397 -2.107 1.00 87.88 94 TYR A N 1
ATOM 730 C CA . TYR A 1 94 ? -11.341 0.803 -2.740 1.00 87.88 94 TYR A CA 1
ATOM 731 C C . TYR A 1 94 ? -11.588 1.845 -1.667 1.00 87.88 94 TYR A C 1
ATOM 733 O O . TYR A 1 94 ? -12.308 1.595 -0.704 1.00 87.88 94 TYR A O 1
ATOM 741 N N . HIS A 1 95 ? -11.036 3.029 -1.874 1.00 87.62 95 HIS A N 1
ATOM 742 C CA . HIS A 1 95 ? -11.373 4.207 -1.095 1.00 87.62 95 HIS A CA 1
ATOM 743 C C . HIS A 1 95 ? -11.934 5.235 -2.068 1.00 87.62 95 HIS A C 1
ATOM 745 O O . HIS A 1 95 ? -11.294 5.559 -3.067 1.00 87.62 95 HIS A O 1
ATOM 751 N N . ARG A 1 96 ? -13.173 5.687 -1.843 1.00 83.44 96 ARG A N 1
ATOM 752 C CA . ARG A 1 96 ? -13.861 6.649 -2.728 1.00 83.44 96 ARG A CA 1
ATOM 753 C C . ARG A 1 96 ? -13.819 6.276 -4.225 1.00 83.44 96 ARG A C 1
ATOM 755 O O . ARG A 1 96 ? -13.607 7.124 -5.082 1.00 83.44 96 ARG A O 1
ATOM 762 N N . ARG A 1 97 ? -14.058 4.997 -4.547 1.00 80.44 97 ARG A N 1
ATOM 763 C CA . ARG A 1 97 ? -14.027 4.433 -5.920 1.00 80.44 97 ARG A CA 1
ATOM 764 C C . ARG A 1 97 ? -12.645 4.414 -6.594 1.00 80.44 97 ARG A C 1
ATOM 766 O O . ARG A 1 97 ? -12.558 4.006 -7.749 1.00 80.44 97 ARG A O 1
ATOM 773 N N . VAL A 1 98 ? -11.579 4.769 -5.882 1.00 84.44 98 VAL A N 1
ATOM 774 C CA . VAL A 1 98 ? -10.195 4.635 -6.347 1.00 84.44 98 VAL A CA 1
ATOM 775 C C . VAL A 1 98 ? -9.616 3.325 -5.821 1.00 84.44 98 VAL A C 1
ATOM 777 O O . VAL A 1 98 ? -9.800 2.981 -4.652 1.00 84.44 98 VAL A O 1
ATOM 780 N 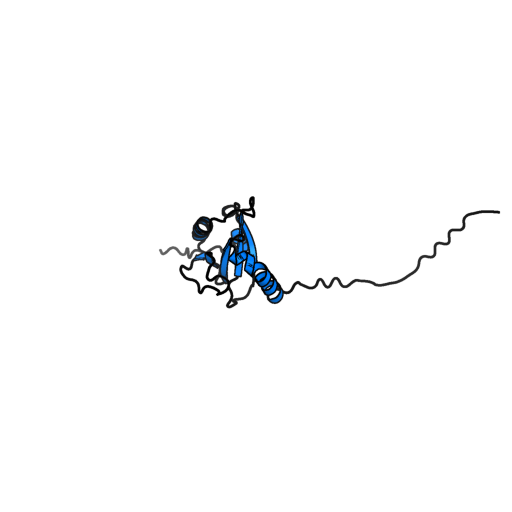N . LYS A 1 99 ? -8.947 2.574 -6.699 1.00 87.62 99 LYS A N 1
ATOM 781 C CA . LYS A 1 99 ? -8.302 1.300 -6.362 1.00 87.62 99 LYS A CA 1
ATOM 782 C C . LYS A 1 99 ? -6.971 1.560 -5.677 1.00 87.62 99 LYS A C 1
ATOM 784 O O . LYS A 1 99 ? -6.155 2.313 -6.201 1.00 87.62 99 LYS A O 1
ATOM 789 N N . HIS A 1 100 ? -6.723 0.869 -4.574 1.00 88.94 100 HIS A N 1
ATOM 790 C CA . HIS A 1 100 ? -5.439 0.887 -3.891 1.00 88.94 100 HIS A CA 1
ATOM 791 C C . HIS A 1 100 ? -4.939 -0.528 -3.625 1.00 88.94 100 HIS A C 1
ATOM 793 O O . HIS A 1 100 ? -5.717 -1.432 -3.307 1.00 88.94 100 HIS A O 1
ATOM 799 N N . PHE A 1 101 ? -3.624 -0.693 -3.712 1.00 90.56 101 PHE A N 1
ATOM 800 C CA . PHE A 1 101 ? -2.914 -1.901 -3.337 1.00 90.56 101 PHE A CA 1
ATOM 801 C C . PHE A 1 101 ? -1.818 -1.564 -2.325 1.00 90.56 101 PHE A C 1
ATOM 803 O O . PHE A 1 101 ? -0.870 -0.846 -2.637 1.00 90.56 101 PHE A O 1
ATOM 810 N N . ILE A 1 102 ? -1.967 -2.060 -1.096 1.00 92.12 102 ILE A N 1
ATOM 811 C CA . ILE A 1 102 ? -1.018 -1.841 -0.004 1.00 92.12 102 ILE A CA 1
ATOM 812 C C . ILE A 1 102 ? -0.135 -3.079 0.137 1.00 92.12 102 ILE A C 1
ATOM 814 O O . ILE A 1 102 ? -0.635 -4.177 0.388 1.00 92.12 102 ILE A O 1
ATOM 818 N N . VAL A 1 103 ? 1.178 -2.903 0.036 1.00 92.38 103 VAL A N 1
ATOM 819 C CA . VAL A 1 103 ? 2.163 -3.993 0.115 1.00 92.38 103 VAL A CA 1
ATOM 820 C C . VAL A 1 103 ? 3.247 -3.705 1.142 1.00 92.38 103 VAL A C 1
ATOM 822 O O . VAL A 1 103 ? 3.503 -2.559 1.503 1.00 92.38 103 VAL A O 1
ATOM 825 N N . CYS A 1 104 ? 3.923 -4.748 1.619 1.00 92.50 104 CYS A N 1
ATOM 826 C CA . CYS A 1 104 ? 5.084 -4.581 2.488 1.00 92.50 104 CYS A CA 1
ATOM 827 C C . CYS A 1 104 ? 6.297 -4.109 1.668 1.00 92.50 104 CYS A C 1
ATOM 829 O O . CYS A 1 104 ? 6.728 -4.803 0.751 1.00 92.50 104 CYS A O 1
ATOM 831 N N . LYS A 1 105 ? 6.910 -2.978 2.041 1.00 91.50 105 LYS A N 1
ATOM 832 C CA . LYS A 1 105 ? 8.118 -2.427 1.389 1.00 91.50 105 LYS A CA 1
ATOM 833 C C . LYS A 1 105 ? 9.293 -3.416 1.375 1.00 91.50 105 LYS A C 1
ATOM 835 O O . LYS A 1 105 ? 10.149 -3.362 0.496 1.00 91.50 105 LYS A O 1
ATOM 840 N N . ASN A 1 106 ? 9.338 -4.319 2.355 1.00 89.19 106 ASN A N 1
ATOM 841 C CA . ASN A 1 106 ? 10.404 -5.309 2.509 1.00 89.19 106 ASN A CA 1
ATOM 842 C C . ASN A 1 106 ? 10.150 -6.637 1.807 1.00 89.19 106 ASN A C 1
ATOM 844 O O . ASN A 1 106 ? 11.036 -7.492 1.821 1.00 89.19 106 ASN A O 1
ATOM 848 N N . ASP A 1 107 ? 8.976 -6.813 1.204 1.00 89.69 107 ASP A N 1
ATOM 849 C CA . ASP A 1 107 ? 8.711 -7.982 0.382 1.00 89.69 107 ASP A CA 1
ATOM 850 C C . ASP A 1 107 ? 9.756 -8.056 -0.756 1.00 89.69 107 ASP A C 1
ATOM 852 O O . ASP A 1 107 ? 9.989 -7.058 -1.450 1.00 89.69 107 ASP A O 1
ATOM 856 N N . PRO A 1 108 ? 10.439 -9.201 -0.947 1.00 89.12 108 PRO A N 1
ATOM 857 C CA . PRO A 1 108 ? 11.500 -9.317 -1.943 1.00 89.12 108 PRO A CA 1
ATOM 858 C C . PRO A 1 108 ? 11.044 -9.016 -3.371 1.00 89.12 108 PRO A C 1
ATOM 860 O O . PRO A 1 108 ? 11.843 -8.518 -4.164 1.00 89.12 108 PRO A O 1
ATOM 863 N N . ASN A 1 109 ? 9.789 -9.312 -3.714 1.00 89.00 109 ASN A N 1
ATOM 864 C CA . ASN A 1 109 ? 9.256 -9.053 -5.047 1.00 89.00 109 ASN A CA 1
ATOM 865 C C . ASN A 1 109 ? 8.938 -7.567 -5.208 1.00 89.00 109 ASN A C 1
ATOM 867 O O . ASN A 1 109 ? 9.328 -6.982 -6.216 1.00 89.00 109 ASN A O 1
ATOM 871 N N . VAL A 1 110 ? 8.371 -6.930 -4.175 1.00 89.88 110 VAL A N 1
ATOM 872 C CA . VAL A 1 110 ? 8.174 -5.470 -4.141 1.00 89.88 110 VAL A CA 1
ATOM 873 C C . VAL A 1 110 ? 9.503 -4.746 -4.346 1.00 89.88 110 VAL A C 1
ATOM 875 O O . VAL A 1 110 ? 9.611 -3.911 -5.239 1.00 89.88 110 VAL A O 1
ATOM 878 N N . ARG A 1 111 ? 10.556 -5.109 -3.600 1.00 90.19 111 ARG A N 1
ATOM 879 C CA . ARG A 1 111 ? 11.886 -4.481 -3.735 1.00 90.19 111 ARG A CA 1
ATOM 880 C C . ARG A 1 111 ? 12.462 -4.578 -5.146 1.00 90.19 111 ARG A C 1
ATOM 882 O O . ARG A 1 111 ? 13.086 -3.624 -5.602 1.00 90.19 111 ARG A O 1
ATOM 889 N N . LYS A 1 112 ? 12.256 -5.706 -5.834 1.00 90.31 112 LYS A N 1
ATOM 890 C CA . LYS A 1 112 ? 12.713 -5.894 -7.221 1.00 90.31 112 LYS A CA 1
ATOM 891 C C . LYS A 1 112 ? 11.992 -4.964 -8.195 1.00 90.31 112 LYS A C 1
ATOM 893 O O . LYS A 1 112 ? 12.619 -4.494 -9.137 1.00 90.31 112 LYS A O 1
ATOM 898 N N . VAL A 1 113 ? 10.703 -4.698 -7.972 1.00 89.06 113 VAL A N 1
ATOM 899 C CA . VAL A 1 113 ? 9.896 -3.856 -8.868 1.00 89.06 113 VAL A CA 1
ATOM 900 C C . VAL A 1 113 ? 9.914 -2.372 -8.495 1.00 89.06 113 VAL A C 1
ATOM 902 O O . VAL A 1 113 ? 9.547 -1.554 -9.329 1.00 89.06 113 VAL A O 1
ATOM 905 N N . MET A 1 114 ? 10.391 -1.989 -7.302 1.00 89.38 114 MET A N 1
ATOM 906 C CA . MET A 1 114 ? 10.453 -0.581 -6.867 1.00 89.38 114 MET A CA 1
ATOM 907 C C . MET A 1 114 ? 11.086 0.379 -7.894 1.00 89.38 114 MET A C 1
ATOM 909 O O . MET A 1 114 ? 10.506 1.443 -8.108 1.00 89.38 114 MET A O 1
ATOM 913 N N . PRO A 1 115 ? 12.211 0.054 -8.568 1.00 90.75 115 PRO A N 1
ATOM 914 C CA . PRO A 1 115 ? 12.771 0.939 -9.593 1.00 90.75 115 PRO A CA 1
ATOM 915 C C . PRO A 1 115 ? 11.828 1.152 -10.784 1.00 90.75 115 PRO A C 1
ATOM 917 O O . PRO A 1 115 ? 11.728 2.260 -11.303 1.00 90.75 115 PRO A O 1
ATOM 920 N N . LEU A 1 116 ? 11.099 0.106 -11.190 1.00 88.81 116 LEU A N 1
ATOM 921 C CA . LEU A 1 116 ? 10.091 0.200 -12.244 1.00 88.81 116 LEU A CA 1
ATOM 922 C C . LEU A 1 116 ? 8.913 1.070 -11.795 1.00 88.81 116 LEU A C 1
ATOM 924 O O . LEU A 1 116 ? 8.464 1.910 -12.563 1.00 88.81 116 LEU A O 1
ATOM 928 N N . LEU A 1 117 ? 8.439 0.908 -10.556 1.00 88.50 117 LEU A N 1
ATOM 929 C CA . LEU A 1 117 ? 7.361 1.737 -10.006 1.00 88.50 117 LEU A CA 1
ATOM 930 C C . LEU A 1 117 ? 7.752 3.217 -9.952 1.00 88.50 117 LEU A C 1
ATOM 932 O O . LEU A 1 117 ? 6.954 4.066 -10.330 1.00 88.50 117 LEU A O 1
ATOM 936 N N . ALA A 1 118 ? 8.991 3.522 -9.558 1.00 88.38 118 ALA A N 1
ATOM 937 C CA . ALA A 1 118 ? 9.509 4.888 -9.567 1.00 88.38 118 ALA A CA 1
ATOM 938 C C . ALA A 1 118 ? 9.546 5.480 -10.988 1.00 88.38 118 ALA A C 1
ATOM 940 O O . ALA A 1 118 ? 9.168 6.633 -11.190 1.00 88.38 118 ALA A O 1
ATOM 941 N N . TRP A 1 119 ? 9.940 4.682 -11.986 1.00 88.44 119 TRP A N 1
ATOM 942 C CA . TRP A 1 119 ? 9.877 5.091 -13.390 1.00 88.44 119 TRP A CA 1
ATOM 943 C C . TRP A 1 119 ? 8.432 5.319 -13.861 1.00 88.44 119 TRP A C 1
ATOM 945 O O . TRP A 1 119 ? 8.151 6.350 -14.467 1.00 88.44 119 TRP A O 1
ATOM 955 N N . VAL A 1 120 ? 7.494 4.426 -13.524 1.00 85.44 120 VAL A N 1
ATOM 956 C CA . VAL A 1 120 ? 6.063 4.617 -13.826 1.00 85.44 120 VAL A CA 1
ATOM 957 C C . VAL A 1 120 ? 5.551 5.913 -13.199 1.00 85.44 120 VAL A C 1
ATOM 959 O O . VAL A 1 120 ? 4.930 6.715 -13.895 1.00 85.44 120 VAL A O 1
ATOM 962 N N . GLN A 1 121 ? 5.864 6.168 -11.925 1.00 87.38 121 GLN A N 1
ATOM 963 C CA . GLN A 1 121 ? 5.475 7.404 -11.246 1.00 87.38 121 GLN A CA 1
ATOM 964 C C . GLN A 1 121 ? 6.005 8.642 -11.978 1.00 87.38 121 GLN A C 1
ATOM 966 O O . GLN A 1 121 ? 5.259 9.603 -12.128 1.00 87.38 121 GLN A O 1
ATOM 971 N N . SER A 1 122 ? 7.239 8.606 -12.495 1.00 85.69 122 SER A N 1
ATOM 972 C CA . SER A 1 122 ? 7.820 9.725 -13.255 1.00 85.69 122 SER A CA 1
ATOM 973 C C . SER A 1 122 ? 7.124 10.014 -14.591 1.00 85.69 122 SER A C 1
ATOM 975 O O . SER A 1 122 ? 7.268 11.106 -15.126 1.00 85.69 122 SER A O 1
ATOM 977 N N . ILE A 1 123 ? 6.368 9.058 -15.135 1.00 83.62 123 ILE A N 1
ATOM 978 C CA . ILE A 1 123 ? 5.575 9.249 -16.358 1.00 83.62 123 ILE A CA 1
ATOM 979 C C . ILE A 1 123 ? 4.173 9.744 -16.011 1.00 83.62 123 ILE A C 1
ATOM 981 O O . ILE A 1 123 ? 3.645 10.631 -16.677 1.00 83.62 123 ILE A O 1
ATOM 985 N N . VAL A 1 124 ? 3.565 9.151 -14.981 1.00 79.88 124 VAL A N 1
ATOM 986 C CA . VAL A 1 124 ? 2.187 9.444 -14.564 1.00 79.88 124 VAL A CA 1
ATOM 987 C C . VAL A 1 124 ? 2.087 10.814 -13.892 1.00 79.88 124 VAL A C 1
ATOM 989 O O . VAL A 1 124 ? 1.122 11.541 -14.104 1.00 79.88 124 VAL A O 1
ATOM 992 N N . SER A 1 125 ? 3.095 11.171 -13.101 1.00 77.38 125 SER A N 1
ATOM 993 C CA . SER A 1 125 ? 3.271 12.492 -12.503 1.00 77.38 125 SER A CA 1
ATOM 994 C C . SER A 1 125 ? 4.694 12.958 -12.811 1.00 77.38 125 SER A C 1
ATOM 996 O O . SER A 1 125 ? 5.590 12.733 -11.989 1.00 77.38 125 SER A O 1
ATOM 998 N N . PRO A 1 126 ? 4.930 13.561 -13.994 1.00 70.88 126 PRO A N 1
ATOM 999 C CA . PRO A 1 126 ? 6.227 14.126 -14.322 1.00 70.88 126 PRO A CA 1
ATOM 1000 C C . PRO A 1 126 ? 6.677 15.048 -13.191 1.00 70.88 126 PRO A C 1
ATOM 1002 O O . PRO A 1 126 ? 5.838 15.787 -12.658 1.00 70.88 126 PRO A O 1
ATOM 1005 N N . PRO A 1 127 ? 7.963 15.016 -12.801 1.00 66.81 127 PRO A N 1
ATOM 1006 C CA . PRO A 1 127 ? 8.504 16.070 -11.963 1.00 66.81 127 PRO A CA 1
ATOM 1007 C C . PRO A 1 127 ? 8.094 17.394 -12.600 1.00 66.81 127 PRO A C 1
ATOM 1009 O O . PRO A 1 127 ? 8.270 17.567 -13.806 1.00 66.81 127 PRO A O 1
ATOM 1012 N N . GLN A 1 128 ? 7.483 18.291 -11.828 1.00 63.84 128 GLN A N 1
ATOM 1013 C CA . GLN A 1 128 ? 7.363 19.658 -12.304 1.00 63.84 128 GLN A CA 1
ATOM 1014 C C . GLN A 1 128 ? 8.799 20.131 -12.459 1.00 63.84 128 GLN A C 1
ATOM 1016 O O . GLN A 1 128 ? 9.507 20.257 -11.458 1.00 63.84 128 GLN A O 1
ATOM 1021 N N . ASP A 1 129 ? 9.251 20.264 -13.705 1.00 50.19 129 ASP A N 1
ATOM 1022 C CA . ASP A 1 129 ? 10.493 20.951 -13.988 1.00 50.19 129 ASP A CA 1
ATOM 1023 C C . ASP A 1 129 ? 10.371 22.284 -13.263 1.00 50.19 129 ASP A C 1
ATOM 1025 O O . ASP A 1 129 ? 9.444 23.064 -13.497 1.00 50.19 129 ASP A O 1
ATOM 1029 N N . SER A 1 130 ? 11.228 22.473 -12.263 1.00 51.41 130 SER A N 1
ATOM 1030 C CA . SER A 1 130 ? 11.394 23.761 -11.628 1.00 51.41 130 SER A CA 1
ATOM 1031 C C . SER A 1 130 ? 11.899 24.691 -12.720 1.00 51.41 130 SER A C 1
ATOM 1033 O O . SER A 1 130 ? 13.108 24.857 -12.872 1.00 51.41 130 SER A O 1
ATOM 1035 N N . ASP A 1 131 ? 10.977 25.316 -13.450 1.00 49.97 131 ASP A N 1
ATOM 1036 C CA . ASP A 1 131 ? 11.184 26.574 -14.154 1.00 49.97 131 ASP A CA 1
ATOM 1037 C C . ASP A 1 131 ? 11.465 27.638 -13.082 1.00 49.97 131 ASP A C 1
ATOM 1039 O O . ASP A 1 131 ? 10.694 28.554 -12.807 1.00 49.97 131 ASP A O 1
ATOM 1043 N N . SER A 1 132 ? 12.605 27.486 -12.407 1.00 47.56 132 SER A N 1
ATOM 1044 C CA . SER A 1 132 ? 13.351 28.606 -11.873 1.00 47.56 132 SER A CA 1
ATOM 1045 C C . SER A 1 132 ? 13.914 29.310 -13.095 1.00 47.56 132 SER A C 1
ATOM 1047 O O . SER A 1 132 ? 15.073 29.109 -13.460 1.00 47.56 132 SER A O 1
ATOM 1049 N N . GLU A 1 133 ? 13.062 30.090 -13.763 1.00 50.97 133 GLU A N 1
ATOM 1050 C CA . GLU A 1 133 ? 13.535 31.128 -14.657 1.00 50.97 133 GLU A CA 1
ATOM 1051 C C . GLU A 1 133 ? 14.500 31.989 -13.845 1.00 50.97 133 GLU A C 1
ATOM 1053 O O . GLU A 1 133 ? 14.136 32.724 -12.923 1.00 50.97 133 GLU A O 1
ATOM 1058 N N . LEU A 1 134 ? 15.776 31.792 -14.153 1.00 51.34 134 LEU A N 1
ATOM 1059 C CA . LEU A 1 134 ? 16.872 32.641 -13.759 1.00 51.34 134 LEU A CA 1
ATOM 1060 C C . LEU A 1 134 ? 16.543 34.043 -14.272 1.00 51.34 134 LEU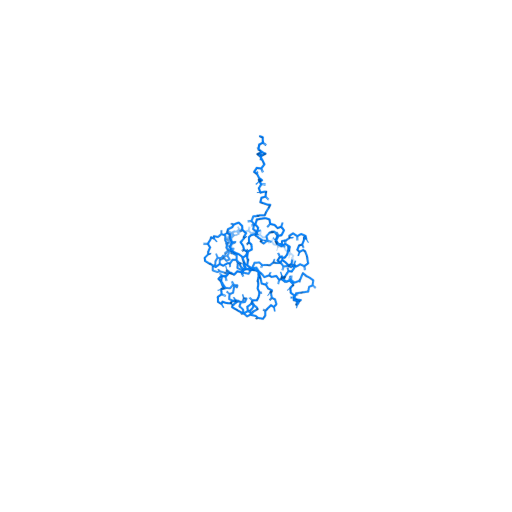 A C 1
ATOM 1062 O O . LEU A 1 134 ? 16.790 34.356 -15.435 1.00 51.34 134 LEU A O 1
ATOM 1066 N N . GLY A 1 135 ? 15.998 34.883 -13.393 1.00 51.56 135 GLY A N 1
ATOM 1067 C CA . GLY A 1 135 ? 16.028 36.334 -13.529 1.00 51.56 135 GLY A CA 1
ATOM 1068 C C . GLY A 1 135 ? 17.479 36.806 -13.476 1.00 51.56 135 GLY A C 1
ATOM 1069 O O . GLY A 1 135 ? 17.952 37.288 -12.453 1.00 51.56 135 GLY A O 1
ATOM 1070 N N . LEU A 1 136 ? 18.211 36.562 -14.561 1.00 54.72 136 LEU A N 1
ATOM 1071 C CA . LEU A 1 136 ? 19.479 37.191 -14.888 1.00 54.72 136 LEU A CA 1
ATOM 1072 C C . LEU A 1 136 ? 19.156 38.411 -15.751 1.00 54.72 136 LEU A C 1
ATOM 1074 O O . LEU A 1 136 ? 19.293 38.366 -16.973 1.00 54.72 136 LEU A O 1
ATOM 1078 N N . ASP A 1 137 ? 18.731 39.508 -15.131 1.00 50.75 137 ASP A N 1
ATOM 1079 C CA . ASP A 1 137 ? 18.865 40.827 -15.734 1.00 50.75 137 ASP A CA 1
ATOM 1080 C C . ASP A 1 137 ? 20.173 41.474 -15.259 1.00 50.75 137 ASP A C 1
ATOM 1082 O O . ASP A 1 137 ? 20.308 42.100 -14.212 1.00 50.75 137 ASP A O 1
ATOM 1086 N N . SER A 1 138 ? 21.198 41.266 -16.083 1.00 57.06 138 SER A N 1
ATOM 1087 C CA . SER A 1 138 ? 22.428 42.049 -16.106 1.00 57.06 138 SER A CA 1
ATOM 1088 C C . SER A 1 138 ? 22.155 43.549 -16.235 1.00 57.06 138 SER A C 1
ATOM 1090 O O . SER A 1 138 ? 21.526 43.967 -17.205 1.00 57.06 138 SER A O 1
ATOM 1092 N N . SER A 1 139 ? 22.757 44.366 -15.363 1.00 54.03 139 SER A N 1
ATOM 1093 C CA . SER A 1 139 ? 23.624 45.524 -15.708 1.00 54.03 139 SER A CA 1
ATOM 1094 C C . SER A 1 139 ? 24.194 46.144 -14.411 1.00 54.03 139 SER A C 1
ATOM 1096 O O . SER A 1 139 ? 23.450 46.368 -13.465 1.00 54.03 139 SER A O 1
ATOM 1098 N N . SER A 1 140 ? 25.522 46.184 -14.198 1.00 58.16 140 SER A N 1
ATOM 1099 C CA . SER A 1 140 ? 26.464 47.268 -14.593 1.00 58.16 140 SER A CA 1
ATOM 1100 C C . SER A 1 140 ? 26.004 48.643 -14.069 1.00 58.16 140 SER A C 1
ATOM 1102 O O . SER A 1 140 ? 24.897 49.051 -14.381 1.00 58.16 140 SER A O 1
ATOM 1104 N N . ASP A 1 141 ? 26.716 49.423 -13.246 1.00 58.09 141 ASP A N 1
ATOM 1105 C CA . ASP A 1 141 ? 28.155 49.611 -13.026 1.00 58.09 141 ASP A CA 1
ATOM 1106 C C . ASP A 1 141 ? 28.407 50.171 -11.609 1.00 58.09 141 ASP A C 1
ATOM 1108 O O . ASP A 1 141 ? 27.576 50.888 -11.047 1.00 58.09 141 ASP A O 1
ATOM 1112 N N . SER A 1 142 ? 29.570 49.900 -11.015 1.00 56.34 142 SER A N 1
ATOM 1113 C CA . SER A 1 142 ? 30.048 50.645 -9.840 1.00 56.34 142 SER A CA 1
ATOM 1114 C C . SER A 1 142 ? 31.569 50.745 -9.860 1.00 56.34 142 SER A C 1
ATOM 1116 O O . SER A 1 142 ? 32.276 49.929 -9.273 1.00 56.34 142 SER A O 1
ATOM 1118 N N . ASP A 1 143 ? 32.059 51.779 -10.541 1.00 55.94 143 ASP A N 1
ATOM 1119 C CA . ASP A 1 143 ? 33.435 52.249 -10.425 1.00 55.94 143 ASP A CA 1
ATOM 1120 C C . ASP A 1 143 ? 33.663 52.817 -9.019 1.00 55.94 143 ASP A C 1
ATOM 1122 O O . ASP A 1 143 ? 33.104 53.842 -8.633 1.00 55.94 143 ASP A O 1
ATOM 1126 N N . SER A 1 144 ? 34.508 52.151 -8.236 1.00 54.16 144 SER A N 1
ATOM 1127 C CA . SER A 1 144 ? 35.067 52.698 -7.000 1.00 54.16 144 SER A CA 1
ATOM 1128 C C . SER A 1 144 ? 36.582 52.740 -7.137 1.00 54.16 144 SER A C 1
ATOM 1130 O O . SER A 1 144 ? 37.288 51.787 -6.819 1.00 54.16 144 SER A O 1
ATOM 1132 N N . SER A 1 145 ? 37.090 53.859 -7.650 1.00 54.69 145 SER A N 1
ATOM 1133 C CA . SER A 1 145 ? 38.518 54.158 -7.688 1.00 54.69 145 SER A CA 1
ATOM 1134 C C . SER A 1 145 ? 39.042 54.409 -6.270 1.00 54.69 145 SER A C 1
ATOM 1136 O O . SER A 1 145 ? 38.804 55.464 -5.681 1.00 54.69 145 SER A O 1
ATOM 1138 N N . SER A 1 146 ? 39.775 53.441 -5.724 1.00 55.12 146 SER A N 1
ATOM 1139 C CA . SER A 1 146 ? 40.578 53.579 -4.511 1.00 55.12 146 SER A CA 1
ATOM 1140 C C . SER A 1 146 ? 41.965 54.130 -4.857 1.00 55.12 146 SER A C 1
ATOM 1142 O O . SER A 1 146 ? 42.786 53.424 -5.441 1.00 55.12 146 SER A O 1
ATOM 1144 N N . SER A 1 147 ? 42.252 55.375 -4.479 1.00 58.31 147 SER A N 1
ATOM 1145 C CA . SER A 1 147 ? 43.601 55.946 -4.528 1.00 58.31 147 SER A CA 1
ATOM 1146 C C . SER A 1 147 ? 44.187 56.018 -3.119 1.00 58.31 147 SER A C 1
ATOM 1148 O O . SER A 1 147 ? 43.804 56.878 -2.324 1.00 58.31 147 SER A O 1
ATOM 1150 N N . SER A 1 148 ? 45.132 55.126 -2.824 1.00 52.69 148 SER A N 1
ATOM 1151 C CA . SER A 1 148 ? 45.981 55.180 -1.634 1.00 52.69 148 SER A CA 1
ATOM 1152 C C . SER A 1 148 ? 47.462 55.167 -2.026 1.00 52.69 148 SER A C 1
ATOM 1154 O O . SER A 1 148 ? 47.977 54.150 -2.479 1.00 52.69 148 SER A O 1
ATOM 1156 N N . SER A 1 149 ? 48.102 56.304 -1.745 1.00 60.44 149 SER A N 1
ATOM 1157 C CA . SER A 1 149 ? 49.454 56.454 -1.184 1.00 60.44 149 SER A CA 1
ATOM 1158 C C . SER A 1 149 ? 50.702 56.269 -2.066 1.00 60.44 149 SER A C 1
ATOM 1160 O O . SER A 1 149 ? 50.952 55.195 -2.605 1.00 60.44 149 SER A O 1
ATOM 1162 N N . SER A 1 150 ? 51.595 57.263 -1.927 1.00 47.72 150 SER A N 1
ATOM 1163 C CA . SER A 1 150 ? 53.071 57.168 -1.800 1.00 47.72 150 SER A CA 1
ATOM 1164 C C . SER A 1 150 ? 53.895 57.751 -2.957 1.00 47.72 150 SER A C 1
ATOM 1166 O O . SER A 1 150 ? 54.215 57.038 -3.903 1.00 47.72 150 SER A O 1
ATOM 1168 N N . GLN A 1 151 ? 54.307 59.018 -2.826 1.00 45.53 151 GLN A N 1
ATOM 1169 C CA . GLN A 1 151 ? 55.710 59.481 -2.755 1.00 45.53 151 GLN A CA 1
ATOM 1170 C C . GLN A 1 151 ? 55.765 60.995 -2.532 1.00 45.53 151 GLN A C 1
ATOM 1172 O O . GLN A 1 151 ? 54.920 61.706 -3.116 1.00 45.53 151 GLN A O 1
#

Foldseek 3Di:
DDDPPPPPLPLVDPDVQRVCPDPLNVQKDKDFLADDPDQDPDAGEIEIAGPVDRQDDDDQVSVVVVLVVRPQKAFDPDDPDDPLCPPFDWTWIDHPNGTYTYGYCNDPSNVVCSVVSNVVNCVNPPPPPPPPVPPPPDDDDDDDDDDDDDD

pLDDT: mean 76.46, std 16.91, range [39.97, 95.38]

Sequence (151 aa):
MSNALDAVAIHLYSELLELLQEERFGTYLFEGAVTHTTIDPLPNIIVASYRNNLNGSVNLGRILALLSTFPEVVQFVQPTIVPFFDSTVGIYVYHRRVKHFIVCKNDPNVRKVMPLLAWVQSIVSPPQDSDSELGLDSSSDSDSSSSSSSQ

Radius of gyration: 25.3 Å; chains: 1; bounding box: 98×73×31 Å

Secondary structure (DSSP, 8-state):
-------------SSHHHHTTSGGGTTEEEEEEE--SS--SSPEEEEEEETTBTTSPP-HHHHHHHHTT-TTEEE-SS----GGGTT--EEEEEETTEEEEEEETT-HHHHHHHHHHHHHHHHHS--------------------------

Organism: Cavenderia fasciculata (NCBI:txid261658)